Protein AF-A0A1B6E750-F1 (afdb_monomer_lite)

Foldseek 3Di:
DDDPVNVVVVVVVVVVVVVVVVVVVVVVVVVVVVVCVVVVVPPPQPDLCVQDDDPDPDDDDPQNSVVSSVDPPDDWFDPADPLVVLVVVLCVVCVPPDPVVSVVSVVVSVVCNVPDDGDDGPDDPSD

Structure (mmCIF, N/CA/C/O backbone):
data_AF-A0A1B6E750-F1
#
_entry.id   AF-A0A1B6E750-F1
#
loop_
_atom_site.group_PDB
_atom_site.id
_atom_site.type_symbol
_atom_site.label_atom_id
_atom_site.label_alt_id
_atom_site.label_comp_id
_atom_site.label_asym_id
_atom_site.label_entity_id
_atom_site.label_seq_id
_atom_site.pdbx_PDB_ins_code
_atom_site.Cartn_x
_atom_site.Cartn_y
_atom_site.Cartn_z
_atom_site.occupancy
_atom_site.B_iso_or_equiv
_atom_site.auth_seq_id
_atom_site.auth_comp_id
_atom_site.auth_asym_id
_atom_site.auth_atom_id
_atom_site.pdbx_PDB_model_num
ATOM 1 N N . MET A 1 1 ? 36.777 28.004 -36.411 1.00 67.12 1 MET A N 1
ATOM 2 C CA . MET A 1 1 ? 36.891 26.889 -35.447 1.00 67.12 1 MET A CA 1
ATOM 3 C C . MET A 1 1 ? 36.785 27.522 -34.074 1.00 67.12 1 MET A C 1
ATOM 5 O O . MET A 1 1 ? 37.500 28.494 -33.869 1.00 67.12 1 MET A O 1
ATOM 9 N N . LEU A 1 2 ? 35.865 27.078 -33.212 1.00 75.19 2 LEU A N 1
ATOM 10 C CA . LEU A 1 2 ? 35.822 27.570 -31.827 1.00 75.19 2 LEU A CA 1
ATOM 11 C C . LEU A 1 2 ? 37.144 27.219 -31.132 1.00 75.19 2 LEU A C 1
ATOM 13 O O . LEU A 1 2 ? 37.670 26.122 -31.348 1.00 75.19 2 LEU A O 1
ATOM 17 N N . SER A 1 3 ? 37.681 28.149 -30.345 1.00 89.31 3 SER A N 1
ATOM 18 C CA . SER A 1 3 ? 38.878 27.920 -29.539 1.00 89.31 3 SER A CA 1
ATOM 19 C C . SER A 1 3 ? 38.565 26.940 -28.411 1.00 89.31 3 SER A C 1
ATOM 21 O O . SER A 1 3 ? 37.425 26.822 -27.963 1.00 89.31 3 SER A O 1
ATOM 23 N N . ARG A 1 4 ? 39.590 26.253 -27.905 1.00 86.44 4 ARG A N 1
ATOM 24 C CA . ARG A 1 4 ? 39.470 25.429 -26.693 1.00 86.44 4 ARG A CA 1
ATOM 25 C C . ARG A 1 4 ? 38.939 26.247 -25.508 1.00 86.44 4 ARG A C 1
ATOM 27 O O . ARG A 1 4 ? 38.120 25.756 -24.745 1.00 86.44 4 ARG A O 1
ATOM 34 N N . GLU A 1 5 ? 39.338 27.512 -25.435 1.00 91.56 5 GLU A N 1
ATOM 35 C CA . GLU A 1 5 ? 38.898 28.468 -24.415 1.00 91.56 5 GLU A CA 1
ATOM 36 C C . GLU A 1 5 ? 37.390 28.759 -24.493 1.00 91.56 5 GLU A C 1
ATOM 38 O O . GLU A 1 5 ? 36.743 28.919 -23.458 1.00 91.56 5 GLU A O 1
ATOM 43 N N . ASP A 1 6 ? 36.814 28.763 -25.702 1.00 91.56 6 ASP A N 1
ATOM 44 C CA . ASP A 1 6 ? 35.374 28.959 -25.901 1.00 91.56 6 ASP A CA 1
ATOM 45 C C . ASP A 1 6 ? 34.583 27.754 -25.368 1.00 91.56 6 ASP A C 1
ATOM 47 O O . ASP A 1 6 ? 33.531 27.921 -24.751 1.00 91.56 6 ASP A O 1
ATOM 51 N N . PHE A 1 7 ? 35.100 26.535 -25.557 1.00 92.56 7 PHE A N 1
ATOM 52 C CA . PHE A 1 7 ? 34.491 25.319 -25.007 1.00 92.56 7 PHE A CA 1
ATOM 53 C C . PHE A 1 7 ? 34.582 25.274 -23.479 1.00 92.56 7 PHE A C 1
ATOM 55 O O . PHE A 1 7 ? 33.580 24.988 -22.824 1.00 92.56 7 PHE A O 1
ATOM 62 N N . ASP A 1 8 ? 35.739 25.624 -22.911 1.00 93.56 8 ASP A N 1
ATOM 63 C CA . ASP A 1 8 ? 35.937 25.678 -21.457 1.00 93.56 8 ASP A CA 1
ATOM 64 C C . ASP A 1 8 ? 35.031 26.738 -20.797 1.00 93.56 8 ASP A C 1
ATOM 66 O O . ASP A 1 8 ? 34.591 26.582 -19.656 1.00 93.56 8 ASP A O 1
ATOM 70 N N . LEU A 1 9 ? 34.729 27.831 -21.508 1.00 93.94 9 LEU A N 1
ATOM 71 C CA . LEU A 1 9 ? 33.777 28.846 -21.059 1.00 93.94 9 LEU A CA 1
ATOM 72 C C . LEU A 1 9 ? 32.336 28.317 -21.049 1.00 93.94 9 LEU A C 1
ATOM 74 O O . LEU A 1 9 ? 31.619 28.532 -20.072 1.00 93.94 9 LEU A O 1
ATOM 78 N N . VAL A 1 10 ? 31.915 27.626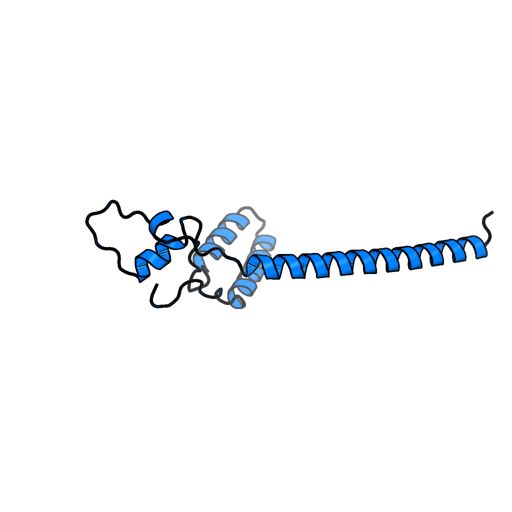 -22.111 1.00 93.81 10 VAL A N 1
ATOM 79 C CA . VAL A 1 10 ? 30.566 27.045 -22.210 1.00 93.81 10 VAL A CA 1
ATOM 80 C C . VAL A 1 10 ? 30.342 25.976 -21.143 1.00 93.81 10 VAL A C 1
ATOM 82 O O . VAL A 1 10 ? 29.277 25.959 -20.527 1.00 93.81 10 VAL A O 1
ATOM 85 N N . ASP A 1 11 ? 31.332 25.120 -20.891 1.00 94.12 11 ASP A N 1
ATOM 86 C CA . ASP A 1 11 ? 31.243 24.075 -19.867 1.00 94.12 11 ASP A CA 1
ATOM 87 C C . ASP A 1 11 ? 31.055 24.681 -18.469 1.00 94.12 11 ASP A C 1
ATOM 89 O O . ASP A 1 11 ? 30.122 24.333 -17.742 1.00 94.12 11 ASP A O 1
ATOM 93 N N . ARG A 1 12 ? 31.853 25.706 -18.140 1.00 95.69 12 ARG A N 1
ATOM 94 C CA . ARG A 1 12 ? 31.743 26.429 -16.867 1.00 95.69 12 ARG A CA 1
ATOM 95 C C . ARG A 1 12 ? 30.386 27.108 -16.692 1.00 95.69 12 ARG A C 1
ATOM 97 O O . ARG A 1 12 ? 29.764 26.959 -15.645 1.00 95.69 12 ARG A O 1
ATOM 104 N N . LEU A 1 13 ? 29.905 27.818 -17.715 1.00 95.81 13 LEU A N 1
ATOM 105 C CA . LEU A 1 13 ? 28.594 28.476 -17.678 1.00 95.81 13 LEU A CA 1
ATOM 106 C C . LEU A 1 13 ? 27.453 27.463 -17.544 1.00 95.81 13 LEU A C 1
ATOM 108 O O . LEU A 1 13 ? 26.478 27.719 -16.840 1.00 95.81 13 LEU A O 1
ATOM 112 N N . SER A 1 14 ? 27.581 26.307 -18.196 1.00 95.69 14 SER A N 1
ATOM 113 C CA . SER A 1 14 ? 26.603 25.222 -18.098 1.00 95.69 14 SER A CA 1
ATOM 114 C C . SER A 1 14 ? 26.560 24.646 -16.684 1.00 95.69 14 SER A C 1
ATOM 116 O O . SER A 1 14 ? 25.474 24.440 -16.141 1.00 95.69 14 SER A O 1
ATOM 118 N N . TYR A 1 15 ? 27.727 24.444 -16.069 1.00 96.00 15 TYR A N 1
ATOM 119 C CA . TYR A 1 15 ? 27.843 23.976 -14.692 1.00 96.00 15 TYR A CA 1
ATOM 120 C C . TYR A 1 15 ? 27.245 24.977 -13.693 1.00 96.00 15 TYR A C 1
ATOM 122 O O . TYR A 1 15 ? 26.395 24.613 -12.883 1.00 96.00 15 TYR A O 1
ATOM 130 N N . GLU A 1 16 ? 27.617 26.256 -13.787 1.00 96.69 16 GLU A N 1
ATOM 131 C CA . GLU A 1 16 ? 27.077 27.311 -12.918 1.00 96.69 16 GLU A CA 1
ATOM 132 C C . GLU A 1 16 ? 25.560 27.468 -13.077 1.00 96.69 16 GLU A C 1
ATOM 134 O O . GLU A 1 16 ? 24.834 27.644 -12.096 1.00 96.69 16 GLU A O 1
ATOM 139 N N .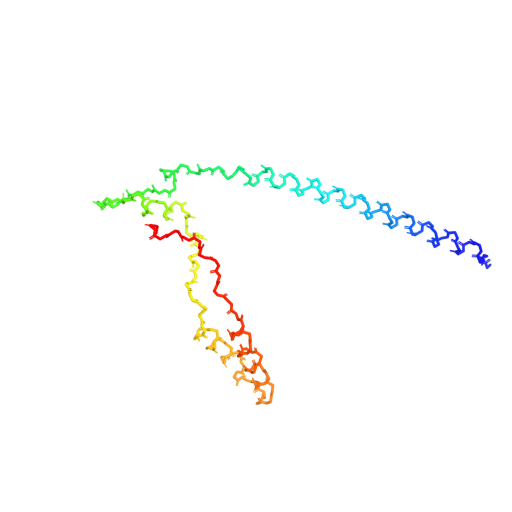 TYR A 1 17 ? 25.050 27.367 -14.307 1.00 96.62 17 TYR A N 1
ATOM 140 C CA . TYR A 1 17 ? 23.614 27.376 -14.559 1.00 96.62 17 TYR A CA 1
ATOM 141 C C . TYR A 1 17 ? 22.916 26.180 -13.899 1.00 96.62 17 TYR A C 1
ATOM 143 O O . TYR A 1 17 ? 21.893 26.362 -13.236 1.00 96.62 17 TYR A O 1
ATOM 151 N N . ALA A 1 18 ? 23.474 24.974 -14.034 1.00 95.44 18 ALA A N 1
ATOM 152 C CA . ALA A 1 18 ? 22.921 23.769 -13.425 1.00 95.44 18 ALA A CA 1
ATOM 153 C C . ALA A 1 18 ? 22.864 23.870 -11.890 1.00 95.44 18 ALA A C 1
ATOM 155 O O . ALA A 1 18 ? 21.828 23.557 -11.302 1.00 95.44 18 ALA A O 1
ATOM 156 N N . GLU A 1 19 ? 23.922 24.376 -11.250 1.00 96.88 19 GLU A N 1
ATOM 157 C CA . GLU A 1 19 ? 23.978 24.611 -9.797 1.00 96.8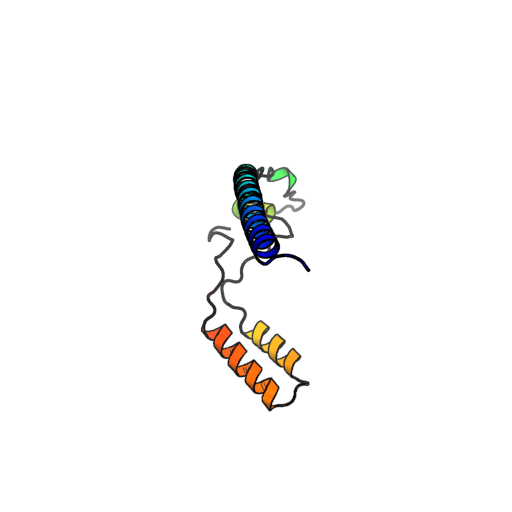8 19 GLU A CA 1
ATOM 158 C C . GLU A 1 19 ? 22.934 25.637 -9.327 1.00 96.88 19 GLU A C 1
ATOM 160 O O . GLU A 1 19 ? 22.236 25.430 -8.326 1.00 96.88 19 GLU A O 1
ATOM 165 N N . ASN A 1 20 ? 22.759 26.726 -10.081 1.00 96.56 20 ASN A N 1
ATOM 166 C CA . ASN A 1 20 ? 21.753 27.744 -9.778 1.00 96.56 20 ASN A CA 1
ATOM 167 C C . ASN A 1 20 ? 20.328 27.188 -9.888 1.00 96.56 20 ASN A C 1
ATOM 169 O O . ASN A 1 20 ? 19.492 27.422 -9.009 1.00 96.56 20 ASN A O 1
ATOM 173 N N . VAL A 1 21 ? 20.050 26.415 -10.942 1.00 96.75 21 VAL A N 1
ATOM 174 C CA . VAL A 1 21 ? 18.753 25.752 -11.123 1.00 96.75 21 VAL A CA 1
ATOM 175 C C . VAL A 1 21 ? 18.507 24.746 -10.002 1.00 96.75 21 VAL A C 1
ATOM 177 O O . VAL A 1 21 ? 17.423 24.752 -9.415 1.00 96.75 21 VAL A O 1
ATOM 180 N N . LEU A 1 22 ? 19.499 23.920 -9.657 1.00 96.38 22 LEU A N 1
ATOM 181 C CA . LEU A 1 22 ? 19.396 22.952 -8.565 1.00 96.38 22 LEU A CA 1
ATOM 182 C C . LEU A 1 22 ? 19.065 23.642 -7.240 1.00 96.38 22 LEU A C 1
ATOM 184 O O . LEU A 1 22 ? 18.142 23.217 -6.538 1.00 96.38 22 LEU A O 1
ATOM 188 N N . SER A 1 23 ? 19.774 24.724 -6.920 1.00 96.62 23 SER A N 1
ATOM 189 C CA . SER A 1 23 ? 19.553 25.512 -5.707 1.00 96.62 23 SER A CA 1
ATOM 190 C C . SER A 1 23 ? 18.131 26.074 -5.665 1.00 96.62 23 SER A C 1
ATOM 192 O O . SER A 1 23 ? 17.403 25.870 -4.691 1.00 96.62 23 SER A O 1
ATOM 194 N N . GLN A 1 24 ? 17.676 26.688 -6.761 1.00 96.56 24 GLN A N 1
ATOM 195 C CA . GLN A 1 24 ? 16.344 27.284 -6.839 1.00 96.56 24 GLN A CA 1
ATOM 196 C C . GLN A 1 24 ? 15.223 26.238 -6.757 1.00 96.56 24 GLN A C 1
ATOM 198 O O . GLN A 1 24 ? 14.227 26.435 -6.055 1.00 96.56 24 GLN A O 1
ATOM 203 N N . VAL A 1 25 ? 15.379 25.099 -7.437 1.00 96.75 25 VAL A N 1
ATOM 204 C CA . VAL A 1 25 ? 14.442 23.971 -7.362 1.00 96.75 25 VAL A CA 1
ATOM 205 C C . VAL A 1 25 ? 14.388 23.434 -5.933 1.00 96.75 25 VAL A C 1
ATOM 207 O O . VAL A 1 25 ? 13.299 23.282 -5.377 1.00 96.75 25 VAL A O 1
ATOM 210 N N . THR A 1 26 ? 15.541 23.225 -5.300 1.00 97.06 26 THR A N 1
ATOM 211 C CA . THR A 1 26 ? 15.630 22.725 -3.922 1.00 97.06 26 THR A CA 1
ATOM 212 C C . THR A 1 26 ? 14.933 23.665 -2.941 1.00 97.06 26 THR A C 1
ATOM 214 O O . THR A 1 26 ? 14.102 23.217 -2.148 1.00 97.06 26 THR A O 1
ATOM 217 N N . GLU A 1 27 ? 15.171 24.975 -3.036 1.00 97.38 27 GLU A N 1
ATOM 218 C CA . GLU A 1 27 ? 14.471 25.970 -2.218 1.00 97.38 27 GLU A CA 1
ATOM 219 C C . GLU A 1 27 ? 12.955 25.932 -2.418 1.00 97.38 27 GLU A C 1
ATOM 221 O O . GLU A 1 27 ? 12.191 25.982 -1.449 1.00 97.38 27 GLU A O 1
ATOM 226 N N . ASN A 1 28 ? 12.503 25.827 -3.668 1.00 96.69 28 ASN A N 1
ATOM 227 C CA . ASN A 1 28 ? 11.083 25.739 -3.989 1.00 96.69 28 ASN A CA 1
ATOM 228 C C . ASN A 1 28 ? 10.456 24.472 -3.396 1.00 96.69 28 ASN A C 1
ATOM 230 O O . ASN A 1 28 ? 9.359 24.533 -2.835 1.00 96.69 28 ASN A O 1
ATOM 234 N N . HIS A 1 29 ? 11.156 23.337 -3.458 1.00 96.31 29 HIS A N 1
ATOM 235 C CA . HIS A 1 29 ? 10.705 22.088 -2.849 1.00 96.31 29 HIS A CA 1
ATOM 236 C C . HIS A 1 29 ? 10.657 22.170 -1.323 1.00 96.31 29 HIS A C 1
ATOM 238 O O . HIS A 1 29 ? 9.659 21.745 -0.739 1.00 96.31 29 HIS A O 1
ATOM 244 N N . ILE A 1 30 ? 11.660 22.772 -0.677 1.00 96.25 30 ILE A N 1
ATOM 245 C CA . ILE A 1 30 ? 11.663 22.996 0.777 1.00 96.25 30 ILE A CA 1
ATOM 246 C C . ILE A 1 30 ? 10.479 23.882 1.181 1.00 96.25 30 ILE A C 1
ATOM 248 O O . ILE A 1 30 ? 9.721 23.529 2.087 1.00 96.25 30 ILE A O 1
ATOM 252 N N . LYS A 1 31 ? 10.260 25.002 0.479 1.00 95.94 31 LYS A N 1
ATOM 253 C CA . LYS A 1 31 ? 9.127 25.910 0.730 1.00 95.94 31 LYS A CA 1
ATOM 254 C C . LYS A 1 31 ? 7.788 25.194 0.537 1.00 95.94 31 LYS A C 1
ATOM 256 O O . LYS A 1 31 ? 6.914 25.277 1.401 1.00 95.94 31 LYS A O 1
ATOM 261 N N . LYS A 1 32 ? 7.630 24.440 -0.558 1.00 95.00 32 LYS A N 1
ATOM 262 C CA . LYS A 1 32 ? 6.422 23.646 -0.834 1.00 95.00 32 LYS A CA 1
ATOM 263 C C . LYS A 1 32 ? 6.179 22.605 0.257 1.00 95.00 32 LYS A C 1
ATOM 265 O O . LYS A 1 32 ? 5.052 22.488 0.729 1.00 95.00 32 LYS A O 1
ATOM 270 N N . PHE A 1 33 ? 7.217 21.893 0.692 1.00 90.88 33 PHE A N 1
ATOM 271 C CA . PHE A 1 33 ? 7.124 20.918 1.777 1.00 90.88 33 PHE A CA 1
ATOM 272 C C . PHE A 1 33 ? 6.704 21.575 3.100 1.00 90.88 33 PHE A C 1
ATOM 274 O O . PHE A 1 33 ? 5.790 21.088 3.767 1.00 90.88 33 PHE A O 1
ATOM 281 N N . GLY A 1 34 ? 7.283 22.729 3.447 1.00 92.31 34 GLY A N 1
ATOM 282 C CA . GLY A 1 34 ? 6.882 23.517 4.618 1.00 92.31 34 GLY A CA 1
ATOM 283 C C . GLY A 1 34 ? 5.414 23.964 4.577 1.00 92.31 34 GLY A C 1
ATOM 284 O O . GLY A 1 34 ? 4.700 23.891 5.576 1.00 92.31 34 GLY A O 1
ATOM 285 N N . ASN A 1 35 ? 4.922 24.373 3.409 1.00 88.69 35 ASN A N 1
ATOM 286 C CA . ASN A 1 35 ? 3.520 24.762 3.235 1.00 88.69 35 ASN A CA 1
ATOM 287 C C . ASN A 1 35 ? 2.563 23.560 3.322 1.00 88.69 35 ASN A C 1
ATOM 289 O O . ASN A 1 35 ? 1.502 23.652 3.945 1.00 88.69 35 ASN A O 1
ATOM 293 N N . LEU A 1 36 ? 2.935 22.421 2.731 1.00 84.88 36 LEU A N 1
ATOM 294 C CA . LEU A 1 36 ? 2.144 21.187 2.781 1.00 84.88 36 LEU A CA 1
ATOM 295 C C . LEU A 1 36 ? 2.062 20.617 4.197 1.00 84.88 36 LEU A C 1
ATOM 297 O O . LEU A 1 36 ? 0.994 20.215 4.638 1.00 84.88 36 LEU A O 1
ATOM 301 N N . THR A 1 37 ? 3.162 20.635 4.943 1.00 81.00 37 THR A N 1
ATOM 302 C CA . THR A 1 37 ? 3.174 20.184 6.342 1.00 81.00 37 THR A CA 1
ATOM 303 C C . THR A 1 37 ? 2.332 21.086 7.248 1.00 81.00 37 THR A C 1
ATOM 305 O O . THR A 1 37 ? 1.570 20.579 8.069 1.00 81.00 37 THR A O 1
ATOM 308 N N . ARG A 1 38 ? 2.372 22.414 7.058 1.00 76.25 38 ARG A N 1
ATOM 309 C CA . ARG A 1 38 ? 1.499 23.355 7.790 1.00 76.25 38 ARG A CA 1
ATOM 310 C C . ARG A 1 38 ? 0.014 23.203 7.450 1.00 76.25 38 ARG A C 1
ATOM 312 O O . ARG A 1 38 ? -0.822 23.358 8.334 1.00 76.25 38 ARG A O 1
ATOM 319 N N . SER A 1 39 ? -0.323 22.926 6.191 1.00 64.38 39 SER A N 1
ATOM 320 C CA . SER A 1 39 ? -1.718 22.737 5.759 1.00 64.38 39 SER A CA 1
ATOM 321 C C . SER A 1 39 ? -2.262 21.352 6.114 1.00 64.38 39 SER A C 1
ATOM 323 O O . SER A 1 39 ? -3.399 21.257 6.559 1.00 64.38 39 SER A O 1
ATOM 325 N N . SER A 1 40 ? -1.443 20.299 6.041 1.00 59.72 40 SER A N 1
ATOM 326 C CA . SER A 1 40 ? -1.809 18.949 6.492 1.00 59.72 40 SER A CA 1
ATOM 327 C C . SER A 1 40 ? -2.073 18.874 7.999 1.00 59.72 40 SER A C 1
ATOM 329 O O . SER A 1 40 ? -2.784 17.973 8.432 1.00 59.72 40 SER A O 1
ATOM 331 N N . ALA A 1 41 ? -1.531 19.797 8.804 1.00 56.62 41 ALA A N 1
ATOM 332 C CA . ALA A 1 41 ? -1.860 19.902 10.227 1.00 56.62 41 ALA A CA 1
ATOM 333 C C . ALA A 1 41 ? -3.301 20.393 10.470 1.00 56.62 41 ALA A C 1
ATOM 335 O O . ALA A 1 41 ? -3.846 20.183 11.550 1.00 56.62 41 ALA A O 1
ATOM 336 N N . LYS A 1 42 ? -3.939 21.011 9.466 1.00 55.91 42 LYS A N 1
ATOM 337 C CA . LYS A 1 42 ? -5.367 21.335 9.470 1.00 55.91 42 LYS A CA 1
ATOM 338 C C . LYS A 1 42 ? -6.138 20.259 8.709 1.00 55.91 42 LYS A C 1
ATOM 340 O O . LYS A 1 42 ? -6.730 20.524 7.667 1.00 55.91 42 LYS A O 1
ATOM 345 N N . VAL A 1 43 ? -6.150 19.034 9.230 1.00 58.00 43 VAL A N 1
ATOM 346 C CA . VAL A 1 43 ? -7.298 18.165 8.954 1.00 58.00 43 VAL A CA 1
ATOM 347 C C . VAL A 1 43 ? -8.449 18.827 9.696 1.00 58.00 43 VAL A C 1
ATOM 349 O O . VAL A 1 43 ? -8.505 18.744 10.921 1.00 58.00 43 VAL A O 1
ATOM 352 N N . GLU A 1 44 ? -9.296 19.582 8.992 1.00 60.44 44 GLU A N 1
ATOM 353 C CA . GLU A 1 44 ? -10.547 20.030 9.596 1.00 60.44 44 GLU A CA 1
ATOM 354 C C . GLU A 1 44 ? -11.278 18.776 10.052 1.00 60.44 44 GLU A C 1
ATOM 356 O O . GLU A 1 44 ? -11.658 17.922 9.247 1.00 60.44 44 GLU A O 1
ATOM 361 N N . GLU A 1 45 ? -11.392 18.624 11.365 1.00 64.38 45 GLU A N 1
ATOM 362 C CA . GLU A 1 45 ? -12.119 17.519 11.936 1.00 64.38 45 GLU A CA 1
ATOM 363 C C . GLU A 1 45 ? -13.589 17.716 11.560 1.00 64.38 45 GLU A C 1
ATOM 365 O O . GLU A 1 45 ? -14.302 18.520 12.159 1.00 64.38 45 GLU A O 1
ATOM 370 N N . LEU A 1 46 ? -14.033 17.020 10.511 1.00 65.88 46 LEU A N 1
ATOM 371 C CA . LEU A 1 46 ? -15.419 17.088 10.069 1.00 65.88 46 LEU A CA 1
ATOM 372 C C . LEU A 1 46 ? -16.316 16.742 11.261 1.00 65.88 46 LEU A C 1
ATOM 374 O O . LEU A 1 46 ? -16.092 15.744 11.949 1.00 65.88 46 LEU A O 1
ATOM 378 N N . ALA A 1 47 ? -17.315 17.574 11.542 1.00 72.81 47 ALA A N 1
ATOM 379 C CA . ALA A 1 47 ? -18.271 17.278 12.602 1.00 72.81 47 ALA A CA 1
ATOM 380 C C . ALA A 1 47 ? -18.946 15.929 12.302 1.00 72.81 47 ALA A C 1
ATOM 382 O O . ALA A 1 47 ? -19.413 15.719 11.180 1.00 72.81 47 ALA A O 1
ATOM 383 N N . ALA A 1 48 ? -18.979 15.020 13.284 1.00 70.62 48 ALA A N 1
ATOM 384 C CA . ALA A 1 48 ? -19.516 13.669 13.104 1.00 70.62 48 ALA A CA 1
ATOM 385 C C . ALA A 1 48 ? -20.953 13.709 12.562 1.00 70.62 48 ALA A C 1
ATOM 387 O O . ALA A 1 48 ? -21.262 12.984 11.626 1.00 70.62 48 ALA A O 1
ATOM 388 N N . ASP A 1 49 ? -21.761 14.654 13.041 1.00 72.94 49 ASP A N 1
ATOM 389 C CA . ASP A 1 49 ? -23.169 14.843 12.667 1.00 72.94 49 ASP A CA 1
ATOM 390 C C . ASP A 1 49 ? -23.376 15.233 11.193 1.00 72.94 49 ASP A C 1
ATOM 392 O O . ASP A 1 49 ? -24.461 15.061 10.643 1.00 72.94 49 ASP A O 1
ATOM 396 N N . LYS A 1 50 ? -22.340 15.765 10.530 1.00 76.75 50 LYS A N 1
ATOM 397 C CA . LYS A 1 50 ? -22.380 16.082 9.093 1.00 76.75 50 LYS A CA 1
ATOM 398 C C . LYS A 1 50 ? -22.025 14.881 8.218 1.00 76.75 50 LYS A C 1
ATOM 400 O O . LYS A 1 50 ? -22.355 14.878 7.037 1.00 76.75 50 LYS A O 1
ATOM 405 N N . VAL A 1 51 ? -21.313 13.902 8.776 1.00 79.31 51 VAL A N 1
ATOM 406 C CA . VAL A 1 51 ? -20.761 12.751 8.043 1.00 79.31 51 VAL A CA 1
ATOM 407 C C . VAL A 1 51 ? -21.550 11.474 8.334 1.00 79.31 51 VAL A C 1
ATOM 409 O O . VAL A 1 51 ? -21.735 10.646 7.446 1.00 79.31 51 VAL A O 1
ATOM 412 N N . VAL A 1 52 ? -22.036 11.318 9.564 1.00 85.00 52 VAL A N 1
ATOM 413 C CA . VAL A 1 52 ? -22.736 10.138 10.067 1.00 85.00 52 VAL A CA 1
ATOM 414 C C . VAL A 1 52 ? -24.157 10.541 10.442 1.00 85.00 52 VAL A C 1
ATOM 416 O O . VAL A 1 52 ? -24.385 11.176 11.466 1.00 85.00 52 VAL A O 1
ATOM 419 N N . ILE A 1 53 ? -25.125 10.149 9.613 1.00 87.31 53 ILE A N 1
ATOM 420 C CA . ILE A 1 53 ? -26.553 10.333 9.887 1.00 87.31 53 ILE A CA 1
ATOM 421 C C . ILE A 1 53 ? -27.153 8.954 10.156 1.00 87.31 53 ILE A C 1
ATOM 423 O O . ILE A 1 53 ? -27.221 8.113 9.258 1.00 87.31 53 ILE A O 1
ATOM 427 N N . ASN A 1 54 ? -27.578 8.707 11.396 1.00 89.50 54 ASN A N 1
ATOM 428 C CA . ASN A 1 54 ? -28.236 7.455 11.754 1.00 89.50 54 ASN A CA 1
ATOM 429 C C . ASN A 1 54 ? -29.718 7.500 11.366 1.00 89.50 54 ASN A C 1
ATOM 431 O O . ASN A 1 54 ? -30.505 8.201 11.993 1.00 89.50 54 ASN A O 1
ATOM 435 N N . LEU A 1 55 ? -30.094 6.735 10.343 1.00 91.06 55 LEU A N 1
ATOM 436 C CA . LEU A 1 55 ? -31.489 6.579 9.910 1.00 91.06 55 LEU A CA 1
ATOM 437 C C . LEU A 1 55 ? -32.161 5.334 10.514 1.00 91.06 55 LEU A C 1
ATOM 439 O O . LEU A 1 55 ? -33.308 5.035 10.193 1.00 91.06 55 LEU A O 1
ATOM 443 N N . SER A 1 56 ? -31.440 4.574 11.343 1.00 89.88 56 SER A N 1
ATOM 444 C CA . SER A 1 56 ? -31.936 3.350 11.970 1.00 89.88 56 SER A CA 1
ATOM 445 C C . SER A 1 56 ? -32.382 3.597 13.411 1.00 89.88 56 SER A C 1
ATOM 447 O O . SER A 1 56 ? -31.873 4.486 14.086 1.00 89.88 56 SER A O 1
ATOM 449 N N . ASN A 1 57 ? -33.262 2.737 13.925 1.00 91.94 57 ASN A N 1
ATOM 450 C CA . ASN A 1 57 ? -33.669 2.750 15.337 1.00 91.94 57 ASN A CA 1
ATOM 451 C C . ASN A 1 57 ? -32.610 2.154 16.284 1.00 91.94 57 ASN A C 1
ATOM 453 O O . ASN A 1 57 ? -32.874 1.981 17.471 1.00 91.94 57 ASN A O 1
ATOM 457 N N . LYS A 1 58 ? -31.434 1.771 15.771 1.00 93.31 58 LYS A N 1
ATOM 458 C CA . LYS A 1 58 ? -30.346 1.213 16.572 1.00 93.31 58 LYS A CA 1
ATOM 459 C C . LYS A 1 58 ? -29.443 2.347 17.044 1.00 93.31 58 LYS A C 1
ATOM 461 O O . LYS A 1 58 ? -28.951 3.113 16.220 1.00 93.31 58 LYS A O 1
ATOM 466 N N . GLU A 1 59 ? -29.189 2.426 18.345 1.00 90.75 59 GLU A N 1
ATOM 467 C CA . GLU A 1 59 ? -28.223 3.381 18.893 1.00 90.75 59 GLU A CA 1
ATOM 468 C C . GLU A 1 59 ? -26.801 3.063 18.405 1.00 90.75 59 GLU A C 1
ATOM 470 O O . GLU A 1 59 ? -26.403 1.897 18.316 1.00 90.75 59 GLU A O 1
ATOM 475 N N . LEU A 1 60 ? -26.047 4.109 18.057 1.00 88.50 60 LEU A N 1
ATOM 476 C CA . LEU A 1 60 ? -24.646 4.003 17.657 1.00 88.50 60 LEU A CA 1
ATOM 477 C C . LEU A 1 60 ? -23.769 4.373 18.850 1.00 88.50 60 LEU A C 1
ATOM 479 O O . LEU A 1 60 ? -23.916 5.452 19.421 1.00 88.50 60 LEU A O 1
ATOM 483 N N . ASP A 1 61 ? -22.846 3.488 19.207 1.00 90.62 61 ASP A N 1
ATOM 484 C CA . ASP A 1 61 ? -21.826 3.774 20.207 1.00 90.62 61 ASP A CA 1
ATOM 485 C C . ASP A 1 61 ? -20.742 4.706 19.641 1.00 90.62 61 ASP A C 1
ATOM 487 O O . ASP A 1 61 ? -20.587 4.869 18.425 1.00 90.62 61 ASP A O 1
ATOM 491 N N . SER A 1 62 ? -19.951 5.302 20.534 1.00 88.06 62 SER A N 1
ATOM 492 C CA . SER A 1 62 ? -18.898 6.252 20.164 1.00 88.06 62 SER A CA 1
ATOM 493 C C . SER A 1 62 ? -17.874 5.672 19.190 1.00 88.06 62 SER A C 1
ATOM 495 O O . SER A 1 62 ? -17.382 6.398 18.325 1.00 88.06 62 SER A O 1
ATOM 497 N N . ASN A 1 63 ? -17.557 4.378 19.301 1.00 88.75 63 ASN A N 1
ATOM 498 C CA . ASN A 1 63 ? -16.531 3.748 18.477 1.00 88.75 63 ASN A CA 1
ATOM 499 C C . ASN A 1 63 ? -17.074 3.492 17.071 1.00 88.75 63 ASN A C 1
ATOM 501 O O . ASN A 1 63 ? -16.414 3.831 16.089 1.00 88.75 63 ASN A O 1
ATOM 505 N N . THR A 1 64 ? -18.321 3.024 16.960 1.00 87.31 64 THR A N 1
ATOM 506 C CA . THR A 1 64 ? -18.996 2.911 15.660 1.00 87.31 64 THR A CA 1
ATOM 507 C C . THR A 1 64 ? -19.100 4.268 14.963 1.00 87.31 64 THR A C 1
ATOM 509 O O . THR A 1 64 ? -18.793 4.366 13.775 1.00 87.31 64 THR A O 1
ATOM 512 N N . VAL A 1 65 ? -19.466 5.339 15.678 1.00 88.88 65 VAL A N 1
ATOM 513 C CA . VAL A 1 65 ? -19.496 6.694 15.095 1.00 88.88 65 VAL A CA 1
ATOM 514 C C . VAL A 1 65 ? -18.102 7.122 14.623 1.00 88.88 65 VAL A C 1
ATOM 516 O O . VAL A 1 65 ? -17.974 7.666 13.524 1.00 88.88 65 VAL A O 1
ATOM 519 N N . ALA A 1 66 ? -17.050 6.837 15.396 1.00 86.69 66 ALA A N 1
ATOM 520 C CA . ALA A 1 66 ? -15.671 7.156 15.027 1.00 86.69 66 ALA A CA 1
ATOM 521 C C . ALA A 1 66 ? -15.211 6.420 13.758 1.00 86.69 66 ALA A C 1
ATOM 523 O O . ALA A 1 66 ? -14.561 7.028 12.905 1.00 86.69 66 ALA A O 1
ATOM 524 N N . VAL A 1 67 ? -15.579 5.145 13.591 1.00 88.06 67 VAL A N 1
ATOM 525 C CA . VAL A 1 67 ? -15.292 4.372 12.371 1.00 88.06 67 VAL A CA 1
ATOM 526 C C . VAL A 1 67 ? -16.077 4.920 11.181 1.00 88.06 67 VAL A C 1
ATOM 528 O O . VAL A 1 67 ? -15.491 5.179 10.130 1.00 88.06 67 VAL A O 1
ATOM 531 N N . LEU A 1 68 ? -17.381 5.162 11.343 1.00 87.94 68 LEU A N 1
ATOM 532 C CA . LEU A 1 68 ? -18.243 5.668 10.269 1.00 87.94 68 LEU A CA 1
ATOM 533 C C . LEU A 1 68 ? -17.827 7.068 9.798 1.00 87.94 68 LEU A C 1
ATOM 535 O O . LEU A 1 68 ? -17.864 7.352 8.601 1.00 87.94 68 LEU A O 1
ATOM 539 N N . LYS A 1 69 ? -17.349 7.919 10.712 1.00 87.25 69 LYS A N 1
ATOM 540 C CA . LYS A 1 69 ? -16.822 9.259 10.411 1.00 87.25 69 LYS A CA 1
ATOM 541 C C . LYS A 1 69 ? -15.627 9.233 9.450 1.00 87.25 69 LYS A C 1
ATOM 543 O O . LYS A 1 69 ? -15.399 10.216 8.749 1.00 87.25 69 LYS A O 1
ATOM 548 N N . LYS A 1 70 ? -14.874 8.127 9.375 1.00 84.88 70 LYS A N 1
ATOM 549 C CA . LYS A 1 70 ? -13.756 7.982 8.422 1.00 84.88 70 LYS A CA 1
ATOM 550 C C . LYS A 1 70 ? -14.243 7.866 6.967 1.00 84.88 70 LYS A C 1
ATOM 552 O O . LYS A 1 70 ? -13.466 8.127 6.050 1.00 84.88 70 LYS A O 1
ATOM 557 N N . GLY A 1 71 ? -15.525 7.550 6.757 1.00 82.94 71 GLY A N 1
ATOM 558 C CA . GLY A 1 71 ? -16.190 7.556 5.455 1.00 82.94 71 GLY A CA 1
ATOM 559 C C . GLY A 1 71 ? -15.953 6.301 4.608 1.00 82.94 71 GLY A C 1
ATOM 560 O O . GLY A 1 71 ? -15.148 5.433 4.932 1.00 82.94 71 GLY A O 1
ATOM 561 N N . LEU A 1 72 ? -16.664 6.214 3.479 1.00 78.88 72 LEU A N 1
ATOM 562 C CA . LEU A 1 72 ? -16.694 5.021 2.614 1.00 78.88 72 LEU A CA 1
ATOM 563 C C . LEU A 1 72 ? -15.357 4.702 1.925 1.00 78.88 72 LEU A C 1
ATOM 565 O O . LEU A 1 72 ? -15.101 3.552 1.587 1.00 78.88 72 LEU A O 1
ATOM 569 N N . ASN A 1 73 ? -14.494 5.703 1.736 1.00 80.44 73 ASN A N 1
ATOM 570 C CA . ASN A 1 73 ? -13.166 5.515 1.144 1.00 80.44 73 ASN A CA 1
ATOM 571 C C . ASN A 1 73 ? -12.106 5.083 2.173 1.00 80.44 73 ASN A C 1
ATOM 573 O O . ASN A 1 73 ? -10.922 4.998 1.842 1.00 80.44 73 ASN A O 1
ATOM 577 N N . PHE A 1 74 ? -12.499 4.816 3.422 1.00 86.06 74 PHE A N 1
ATOM 578 C CA . PHE A 1 74 ? -11.594 4.294 4.435 1.00 86.06 74 PHE A CA 1
ATOM 579 C C . PHE A 1 74 ? -11.405 2.780 4.269 1.00 86.06 74 PHE A C 1
ATOM 581 O O . PHE A 1 74 ? -12.275 1.979 4.606 1.00 86.06 74 PHE A O 1
ATOM 588 N N . ALA A 1 75 ? -10.242 2.374 3.761 1.00 86.81 75 ALA A N 1
ATOM 589 C CA . ALA A 1 75 ? -9.879 0.967 3.646 1.00 86.81 75 ALA A CA 1
ATOM 590 C C . ALA A 1 75 ? -9.214 0.483 4.939 1.00 86.81 75 ALA A C 1
ATOM 592 O O . ALA A 1 75 ? -8.128 0.943 5.292 1.00 86.81 75 ALA A O 1
ATOM 593 N N . VAL A 1 76 ? -9.838 -0.466 5.638 1.00 87.94 76 VAL A N 1
ATOM 594 C CA . VAL A 1 76 ? -9.253 -1.067 6.844 1.00 87.94 76 VAL A CA 1
ATOM 595 C C . VAL A 1 76 ? -7.988 -1.837 6.478 1.00 87.94 76 VAL A C 1
ATOM 597 O O . VAL A 1 76 ? -7.994 -2.694 5.591 1.00 87.94 76 VAL A O 1
ATOM 600 N N . THR A 1 77 ? -6.897 -1.548 7.185 1.00 90.31 77 THR A N 1
ATOM 601 C CA . THR A 1 77 ? -5.630 -2.242 6.982 1.00 90.31 77 THR A CA 1
ATOM 602 C C . THR A 1 77 ? -5.774 -3.717 7.380 1.00 90.31 77 THR A C 1
ATOM 604 O O . THR A 1 77 ? -6.197 -4.007 8.504 1.00 90.31 77 THR A O 1
ATOM 607 N N . PRO A 1 78 ? -5.395 -4.674 6.513 1.00 90.00 78 PRO A N 1
ATOM 608 C CA . PRO A 1 78 ? -5.445 -6.085 6.866 1.00 90.00 78 PRO A CA 1
ATOM 609 C C . PRO A 1 78 ? -4.457 -6.389 7.999 1.00 90.00 78 PRO A C 1
ATOM 611 O O . PRO A 1 78 ? -3.317 -5.925 7.993 1.00 90.00 78 PRO A O 1
ATOM 614 N N . ARG A 1 79 ? -4.893 -7.195 8.974 1.00 88.38 79 ARG A N 1
ATOM 615 C CA . ARG A 1 79 ? -4.074 -7.556 10.148 1.00 88.38 79 ARG A CA 1
ATOM 616 C C . ARG A 1 79 ? -2.864 -8.416 9.785 1.00 88.38 79 ARG A C 1
ATOM 618 O O . ARG A 1 79 ? -1.827 -8.317 10.429 1.00 88.38 79 ARG A O 1
ATOM 625 N N . ASN A 1 80 ? -3.014 -9.233 8.748 1.00 91.50 80 ASN A N 1
ATOM 626 C CA . ASN A 1 80 ? -1.995 -10.134 8.232 1.00 91.50 80 ASN A CA 1
ATOM 627 C C . ASN A 1 80 ? -1.818 -9.890 6.734 1.00 91.50 80 ASN A C 1
ATOM 629 O O . ASN A 1 80 ? -2.714 -9.371 6.066 1.00 91.50 80 ASN A O 1
ATOM 633 N N . ILE A 1 81 ? -0.676 -10.301 6.193 1.00 92.75 81 ILE A N 1
ATOM 634 C CA . ILE A 1 81 ? -0.455 -10.282 4.747 1.00 92.75 81 ILE A CA 1
ATOM 635 C C . ILE A 1 81 ? -1.433 -11.276 4.102 1.00 92.75 81 ILE A C 1
ATOM 637 O O . ILE A 1 81 ? -1.504 -12.420 4.554 1.00 92.75 81 ILE A O 1
ATOM 641 N N . PRO A 1 82 ? -2.198 -10.874 3.072 1.00 93.94 82 PRO A N 1
ATOM 642 C CA . PRO A 1 82 ? -3.179 -11.740 2.426 1.00 93.94 82 PRO A CA 1
ATOM 643 C C . PRO A 1 82 ? -2.492 -12.729 1.471 1.00 93.94 82 PRO A C 1
ATOM 645 O O . PRO A 1 82 ? -2.646 -12.643 0.254 1.00 93.94 82 PRO A O 1
ATOM 648 N N . THR A 1 83 ? -1.716 -13.661 2.029 1.00 95.19 83 THR A N 1
ATOM 649 C CA . THR A 1 83 ? -0.870 -14.607 1.288 1.00 95.19 83 THR A CA 1
ATOM 650 C C . THR A 1 83 ? -1.660 -15.415 0.267 1.00 95.19 83 THR A C 1
ATOM 652 O O . THR A 1 83 ? -1.270 -15.463 -0.892 1.00 95.19 83 THR A O 1
ATOM 655 N N . GLU A 1 84 ? -2.806 -15.976 0.658 1.00 95.12 84 GLU A N 1
ATOM 656 C CA . GLU A 1 84 ? -3.662 -16.764 -0.241 1.00 95.12 84 GLU A CA 1
ATOM 657 C C . GLU A 1 84 ? -4.111 -15.955 -1.459 1.00 95.12 84 GLU A C 1
ATOM 659 O O . GLU A 1 84 ? -4.041 -16.433 -2.586 1.00 95.12 84 GLU A O 1
ATOM 664 N N . ARG A 1 85 ? -4.516 -14.697 -1.246 1.00 95.69 85 ARG A N 1
ATOM 665 C CA . ARG A 1 85 ? -4.994 -13.824 -2.322 1.00 95.69 85 ARG A CA 1
ATOM 666 C C . ARG A 1 85 ? -3.866 -13.422 -3.268 1.00 95.69 85 ARG A C 1
ATOM 668 O O . ARG A 1 85 ? -4.088 -13.326 -4.470 1.00 95.69 85 ARG A O 1
ATOM 675 N N . ILE A 1 86 ? -2.671 -13.184 -2.723 1.00 96.19 86 ILE A N 1
ATOM 676 C CA . ILE A 1 86 ? -1.474 -12.883 -3.513 1.00 96.19 86 ILE A CA 1
ATOM 677 C C . ILE A 1 86 ? -1.090 -14.106 -4.347 1.00 96.19 86 ILE A C 1
ATOM 679 O O . ILE A 1 86 ? -0.963 -13.975 -5.557 1.00 96.19 86 ILE A O 1
ATOM 683 N N . ILE A 1 87 ? -0.970 -15.287 -3.731 1.00 97.00 87 ILE A N 1
ATOM 684 C CA . ILE A 1 87 ? -0.616 -16.531 -4.431 1.00 97.00 87 ILE A CA 1
ATOM 685 C C . ILE A 1 87 ? -1.647 -16.842 -5.515 1.00 97.00 87 ILE A C 1
ATOM 687 O O . ILE A 1 87 ? -1.265 -17.073 -6.654 1.00 97.00 87 ILE A O 1
ATOM 691 N N . ALA A 1 88 ? -2.944 -16.778 -5.205 1.00 97.75 88 ALA A N 1
ATOM 692 C CA . ALA A 1 88 ? -3.996 -17.026 -6.187 1.00 97.75 88 ALA A CA 1
ATOM 693 C C . ALA A 1 88 ? -3.916 -16.060 -7.382 1.00 97.75 88 ALA A C 1
ATOM 695 O O . ALA A 1 88 ? -4.034 -16.492 -8.526 1.00 97.75 88 ALA A O 1
ATOM 696 N N . GLY A 1 89 ? -3.675 -14.768 -7.129 1.00 97.69 89 GLY A N 1
ATOM 697 C CA . GLY A 1 89 ? -3.513 -13.771 -8.187 1.00 97.69 89 GLY A CA 1
ATOM 698 C C . GLY A 1 89 ? -2.257 -13.993 -9.033 1.00 97.69 89 GLY A C 1
ATOM 699 O O . GLY A 1 89 ? -2.323 -13.905 -10.257 1.00 97.69 89 GLY A O 1
ATOM 700 N N . VAL A 1 90 ? -1.130 -14.323 -8.395 1.00 97.44 90 VAL A N 1
ATOM 701 C CA . VAL A 1 90 ? 0.133 -14.627 -9.084 1.00 97.44 90 VAL A CA 1
ATOM 702 C C . VAL A 1 90 ? -0.013 -15.887 -9.936 1.00 97.44 90 VAL A C 1
ATOM 704 O O . VAL A 1 90 ? 0.274 -15.835 -11.126 1.00 97.44 90 VAL A O 1
ATOM 707 N N . GLU A 1 91 ? -0.536 -16.983 -9.381 1.00 97.19 91 GLU A N 1
ATOM 708 C CA . GLU A 1 91 ? -0.736 -18.242 -10.115 1.00 97.19 91 GLU A CA 1
ATOM 709 C C . GLU A 1 91 ? -1.707 -18.078 -11.287 1.00 97.19 91 GLU A C 1
ATOM 711 O O . GLU A 1 91 ? -1.489 -18.625 -12.369 1.00 97.19 91 GLU A O 1
ATOM 716 N N . GLN A 1 92 ? -2.761 -17.278 -11.112 1.00 97.81 92 GLN A N 1
ATOM 717 C CA . GLN A 1 92 ? -3.672 -16.961 -12.204 1.00 97.81 92 GLN A CA 1
ATOM 718 C C . GLN A 1 92 ? -2.967 -16.190 -13.330 1.00 97.81 92 GLN A C 1
ATOM 720 O O . GLN A 1 92 ? -3.214 -16.481 -14.501 1.00 97.81 92 GLN A O 1
ATOM 725 N N . ALA A 1 93 ? -2.093 -15.239 -12.991 1.00 97.00 93 ALA A N 1
ATOM 726 C CA . ALA A 1 93 ? -1.366 -14.428 -13.963 1.00 97.00 93 ALA A CA 1
ATOM 727 C C . ALA A 1 93 ? -0.277 -15.219 -14.707 1.00 97.00 93 ALA A C 1
ATOM 729 O O . ALA A 1 93 ? -0.101 -15.028 -15.906 1.00 97.00 93 ALA A O 1
ATOM 730 N N . ILE A 1 94 ? 0.430 -16.134 -14.037 1.00 97.44 94 ILE A N 1
ATOM 731 C CA . ILE A 1 94 ? 1.518 -16.909 -14.662 1.00 97.44 94 ILE A CA 1
ATOM 732 C C . ILE A 1 94 ? 1.037 -18.165 -15.397 1.00 97.44 94 ILE A C 1
ATOM 734 O O . ILE A 1 94 ? 1.832 -18.826 -16.059 1.00 97.44 94 ILE A O 1
ATOM 738 N N . ARG A 1 95 ? -0.258 -18.499 -15.324 1.00 96.56 95 ARG A N 1
ATOM 739 C CA . ARG A 1 95 ? -0.830 -19.738 -15.882 1.00 96.56 95 ARG A CA 1
ATOM 740 C C . ARG A 1 95 ? -0.525 -19.969 -17.367 1.00 96.56 95 ARG A C 1
ATOM 742 O O . ARG A 1 95 ? -0.469 -21.116 -17.798 1.00 96.56 95 ARG A O 1
ATOM 749 N N . HIS A 1 96 ? -0.390 -18.905 -18.154 1.00 96.62 96 HIS A N 1
ATOM 750 C CA . HIS A 1 96 ? 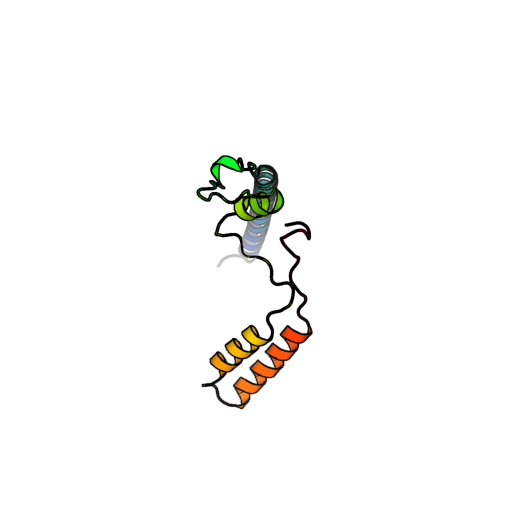-0.145 -18.983 -19.598 1.00 96.62 96 HIS A CA 1
ATOM 751 C C . HIS A 1 96 ? 1.342 -18.873 -19.977 1.00 96.62 96 HIS A C 1
ATOM 753 O O . HIS A 1 96 ? 1.666 -18.858 -21.164 1.00 96.62 96 HIS A O 1
ATOM 759 N N . LEU A 1 97 ? 2.238 -18.711 -19.001 1.00 96.44 97 LEU A N 1
ATOM 760 C CA . LEU A 1 97 ? 3.668 -18.556 -19.248 1.00 96.44 97 LEU A CA 1
ATOM 761 C C . LEU A 1 97 ? 4.357 -19.920 -19.409 1.00 96.44 97 LEU A C 1
ATOM 763 O O . LEU A 1 97 ? 3.875 -20.925 -18.879 1.00 96.44 97 LEU A O 1
ATOM 767 N N . PRO A 1 98 ? 5.503 -19.969 -20.113 1.00 97.62 98 PRO A N 1
ATOM 768 C CA . PRO A 1 98 ? 6.380 -21.133 -20.092 1.00 97.62 98 PRO A CA 1
ATOM 769 C C . PRO A 1 98 ? 6.783 -21.495 -18.660 1.00 97.62 98 PRO A C 1
ATOM 771 O O . PRO A 1 98 ? 6.960 -20.610 -17.819 1.00 97.62 98 PRO A O 1
ATOM 774 N N . VAL A 1 99 ? 6.958 -22.793 -18.401 1.00 95.81 99 VAL A N 1
ATOM 775 C CA . VAL A 1 99 ? 7.206 -23.332 -17.053 1.00 95.81 99 VAL A CA 1
ATOM 776 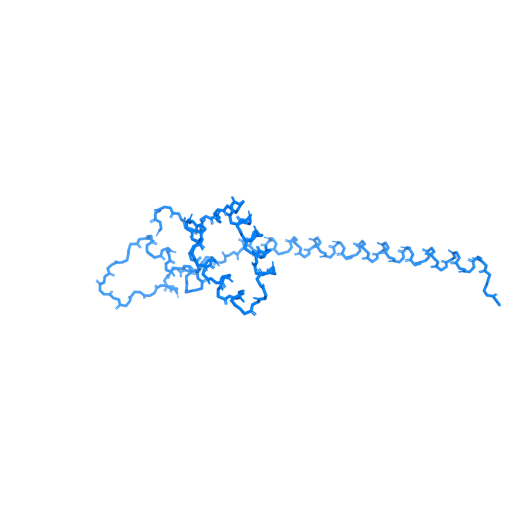C C . VAL A 1 99 ? 8.410 -22.671 -16.382 1.00 95.81 99 VAL A C 1
ATOM 778 O O . VAL A 1 99 ? 8.307 -22.301 -15.217 1.00 95.81 99 VAL A O 1
ATOM 781 N N . ASP A 1 100 ? 9.499 -22.458 -17.121 1.00 96.75 100 ASP A N 1
ATOM 782 C CA . ASP A 1 100 ? 10.737 -21.888 -16.577 1.00 96.75 100 ASP A CA 1
ATOM 783 C C . ASP A 1 100 ? 10.534 -20.457 -16.054 1.00 96.75 100 ASP A C 1
ATOM 785 O O . ASP A 1 100 ? 10.934 -20.131 -14.939 1.00 96.75 100 ASP A O 1
ATOM 789 N N . ILE A 1 101 ? 9.827 -19.622 -16.824 1.00 96.44 101 ILE A N 1
ATOM 790 C CA . ILE A 1 101 ? 9.525 -18.231 -16.452 1.00 96.44 101 ILE A CA 1
ATOM 791 C C . ILE A 1 101 ? 8.508 -18.185 -15.308 1.00 96.44 101 ILE A C 1
ATOM 793 O O . ILE A 1 101 ? 8.629 -17.379 -14.388 1.00 96.44 101 ILE A O 1
ATOM 797 N N . ALA A 1 102 ? 7.498 -19.058 -15.342 1.00 97.38 102 ALA A N 1
ATOM 798 C CA . ALA A 1 102 ? 6.523 -19.155 -14.262 1.00 97.38 102 ALA A CA 1
ATOM 799 C C . ALA A 1 102 ? 7.200 -19.535 -12.934 1.00 97.38 102 ALA A C 1
ATOM 801 O O . ALA A 1 102 ? 6.855 -18.984 -11.890 1.00 97.38 102 ALA A O 1
ATOM 802 N N . GLU A 1 103 ? 8.178 -20.441 -12.970 1.00 97.69 103 GLU A N 1
ATOM 803 C CA . GLU A 1 103 ? 8.899 -20.880 -11.777 1.00 97.69 103 GLU A CA 1
ATOM 804 C C . GLU A 1 103 ? 9.789 -19.782 -11.186 1.00 97.69 103 GLU A C 1
ATOM 806 O O . GLU A 1 103 ? 9.809 -19.602 -9.968 1.00 97.69 103 GLU A O 1
ATOM 811 N N . GLU A 1 104 ? 10.451 -18.987 -12.028 1.00 97.75 104 GLU A N 1
ATOM 812 C CA . GLU A 1 104 ? 11.199 -17.807 -11.579 1.00 97.75 104 GLU A CA 1
ATOM 813 C C . GLU A 1 104 ? 10.293 -16.838 -10.796 1.00 97.75 104 GLU A C 1
ATOM 815 O O . GLU A 1 104 ? 10.610 -16.447 -9.667 1.00 97.75 104 GLU A O 1
ATOM 820 N N . VAL A 1 105 ? 9.102 -16.544 -11.330 1.00 97.50 105 VAL A N 1
ATOM 821 C CA . VAL A 1 105 ? 8.117 -15.673 -10.668 1.00 97.50 105 VAL A CA 1
ATOM 822 C C . VAL A 1 105 ? 7.616 -16.277 -9.351 1.00 97.50 105 VAL A C 1
ATOM 824 O O . VAL A 1 105 ? 7.458 -15.547 -8.368 1.00 97.50 105 VAL A O 1
ATOM 827 N N . ARG A 1 106 ? 7.395 -17.599 -9.277 1.00 97.75 106 ARG A N 1
ATOM 828 C CA . ARG A 1 106 ? 7.012 -18.268 -8.017 1.00 97.75 106 ARG A CA 1
ATOM 829 C C . ARG A 1 106 ? 8.076 -18.105 -6.943 1.00 97.75 106 ARG A C 1
ATOM 831 O O . ARG A 1 106 ? 7.741 -17.785 -5.799 1.00 97.75 106 ARG A O 1
ATOM 838 N N . GLN A 1 107 ? 9.345 -18.305 -7.295 1.00 97.88 107 GLN A N 1
ATOM 839 C CA . GLN A 1 107 ? 10.458 -18.177 -6.355 1.00 97.88 107 GLN A CA 1
ATOM 840 C C . GLN A 1 107 ? 10.589 -16.744 -5.834 1.00 97.88 107 GLN A C 1
ATOM 842 O O . GLN A 1 107 ? 10.752 -16.531 -4.625 1.00 97.88 107 GLN A O 1
ATOM 847 N N . GLU A 1 108 ? 10.457 -15.754 -6.716 1.00 97.56 108 GLU A N 1
ATOM 848 C CA . GLU A 1 108 ? 10.501 -14.349 -6.326 1.00 97.56 108 GLU A CA 1
ATOM 849 C C . GLU A 1 108 ? 9.311 -13.974 -5.430 1.00 97.56 108 GLU A C 1
ATOM 851 O O . GLU A 1 108 ? 9.504 -13.426 -4.339 1.00 97.56 108 GLU A O 1
ATOM 856 N N . ALA A 1 109 ? 8.089 -14.355 -5.818 1.00 97.06 109 ALA A N 1
ATOM 857 C CA . ALA A 1 109 ? 6.885 -14.122 -5.025 1.00 97.06 109 ALA A CA 1
ATOM 858 C C . ALA A 1 109 ? 6.991 -14.761 -3.630 1.00 97.06 109 ALA A C 1
ATOM 860 O O . ALA A 1 109 ? 6.699 -14.106 -2.624 1.00 97.06 109 ALA A O 1
ATOM 861 N N . ALA A 1 110 ? 7.482 -16.001 -3.536 1.00 97.12 110 ALA A N 1
ATOM 862 C CA . ALA A 1 110 ? 7.713 -16.679 -2.263 1.00 97.12 110 ALA A CA 1
ATOM 863 C C . ALA A 1 110 ? 8.733 -15.929 -1.389 1.00 97.12 110 ALA A C 1
ATOM 865 O O . ALA A 1 110 ? 8.533 -15.767 -0.180 1.00 97.12 110 ALA A O 1
ATOM 866 N N . CYS A 1 111 ? 9.813 -15.420 -1.989 1.00 97.50 111 CYS A N 1
ATOM 867 C CA . CYS A 1 111 ? 10.818 -14.631 -1.282 1.00 97.50 111 CYS A CA 1
ATOM 868 C C . CYS A 1 111 ? 10.237 -13.314 -0.742 1.00 97.50 111 CYS A C 1
ATOM 870 O O . CYS A 1 111 ? 10.484 -12.970 0.420 1.00 97.50 111 CYS A O 1
ATOM 872 N N . ILE A 1 112 ? 9.440 -12.609 -1.552 1.00 96.75 112 ILE A N 1
ATOM 873 C CA . ILE A 1 112 ? 8.765 -11.360 -1.176 1.00 96.75 112 ILE A CA 1
ATOM 874 C C . ILE A 1 112 ? 7.788 -11.610 -0.028 1.00 96.75 112 ILE A C 1
ATOM 876 O O . ILE A 1 112 ? 7.875 -10.936 0.998 1.00 96.75 112 ILE A O 1
ATOM 880 N N . ILE A 1 113 ? 6.906 -12.606 -0.156 1.00 95.62 113 ILE A N 1
ATOM 881 C CA . ILE A 1 113 ? 5.907 -12.938 0.870 1.00 95.62 113 ILE A CA 1
ATOM 882 C C . ILE A 1 113 ? 6.593 -13.300 2.190 1.00 95.62 113 ILE A C 1
ATOM 884 O O . ILE A 1 113 ? 6.187 -12.813 3.243 1.00 95.62 113 ILE A O 1
ATOM 888 N N . ARG A 1 114 ? 7.67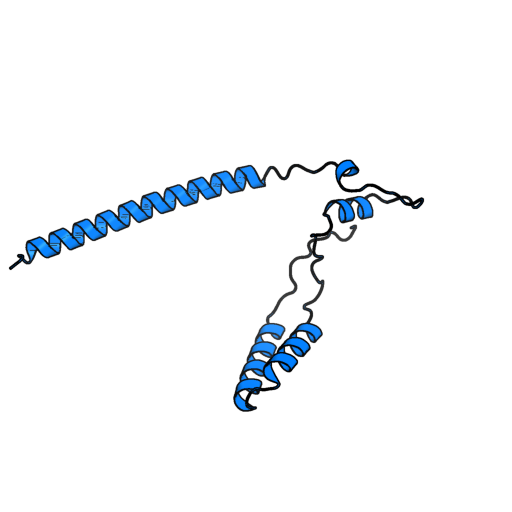6 -14.087 2.148 1.00 95.06 114 ARG A N 1
ATOM 889 C CA . ARG A 1 114 ? 8.435 -14.474 3.347 1.00 95.06 114 ARG A CA 1
ATOM 890 C C . ARG A 1 114 ? 9.064 -13.279 4.071 1.00 95.06 114 ARG A C 1
ATOM 892 O O . ARG A 1 114 ? 9.201 -13.308 5.290 1.00 95.06 114 ARG A O 1
ATOM 899 N N . LYS A 1 115 ? 9.493 -12.253 3.332 1.00 95.81 115 LYS A N 1
ATOM 900 C CA . LYS A 1 115 ? 10.127 -11.045 3.891 1.00 95.81 115 LYS A CA 1
ATOM 901 C C . LYS A 1 115 ? 9.124 -9.951 4.256 1.00 95.81 115 LYS A C 1
ATOM 903 O O . LYS A 1 115 ? 9.475 -9.035 5.004 1.00 95.81 115 LYS A O 1
ATOM 908 N N . ALA A 1 116 ? 7.915 -10.007 3.706 1.00 94.44 116 ALA A N 1
ATOM 909 C CA . ALA A 1 116 ? 6.904 -8.988 3.903 1.00 94.44 116 ALA A CA 1
ATOM 910 C C . ALA A 1 116 ? 6.494 -8.897 5.380 1.00 94.44 116 ALA A C 1
ATOM 912 O O . ALA A 1 116 ? 6.435 -9.887 6.108 1.00 94.44 116 ALA A O 1
ATOM 913 N N . LYS A 1 117 ? 6.194 -7.675 5.827 1.00 93.69 117 LYS A N 1
ATOM 914 C CA . LYS A 1 117 ? 5.677 -7.393 7.170 1.00 93.69 117 LYS A CA 1
ATOM 915 C C . LYS A 1 117 ? 4.265 -6.822 7.054 1.00 93.69 117 LYS A C 1
ATOM 917 O O . LYS A 1 117 ? 4.024 -6.049 6.124 1.00 93.69 117 LYS A O 1
ATOM 922 N N . PRO A 1 118 ? 3.344 -7.163 7.974 1.00 90.81 118 PRO A N 1
ATOM 923 C CA . PRO A 1 118 ? 2.018 -6.572 7.972 1.00 90.81 118 PRO A CA 1
ATOM 924 C C . PRO A 1 118 ? 2.081 -5.038 8.017 1.00 90.81 118 PRO A C 1
ATOM 926 O O . PRO A 1 118 ? 2.920 -4.475 8.734 1.00 90.81 118 PRO A O 1
ATOM 929 N N . PRO A 1 119 ? 1.214 -4.354 7.255 1.00 88.69 119 PRO A N 1
ATOM 930 C CA . PRO A 1 119 ? 1.115 -2.906 7.305 1.00 88.69 119 PRO A CA 1
ATOM 931 C C . PRO A 1 119 ? 0.660 -2.426 8.688 1.00 88.69 119 PRO A C 1
ATOM 933 O O . PRO A 1 119 ? 0.021 -3.153 9.451 1.00 88.69 119 PRO A O 1
ATOM 936 N N . ARG A 1 120 ? 1.003 -1.178 9.027 1.00 90.00 120 ARG A N 1
ATOM 937 C CA . ARG A 1 120 ? 0.613 -0.587 10.314 1.00 90.00 120 ARG A CA 1
ATOM 938 C C . ARG A 1 120 ? -0.918 -0.487 10.398 1.00 90.00 120 ARG A C 1
ATOM 940 O O . ARG A 1 120 ? -1.520 0.043 9.460 1.00 90.00 120 ARG A O 1
ATOM 947 N N . PRO A 1 121 ? -1.549 -0.954 11.491 1.00 89.12 121 PRO A N 1
ATOM 948 C CA . PRO A 1 121 ? -2.989 -0.822 11.675 1.00 89.12 121 PRO A CA 1
ATOM 949 C C . PRO A 1 121 ? -3.425 0.642 11.596 1.00 89.12 121 PRO A C 1
ATOM 951 O O . PRO A 1 121 ? -2.755 1.517 12.144 1.00 89.12 121 PRO A O 1
ATOM 954 N N . ASN A 1 122 ? -4.546 0.895 10.925 1.00 88.31 122 ASN A N 1
ATOM 955 C CA . ASN A 1 122 ? -5.149 2.225 10.810 1.00 88.31 122 ASN A CA 1
ATOM 956 C C . ASN A 1 122 ? -6.400 2.409 11.690 1.00 88.31 122 ASN A C 1
ATOM 958 O O . ASN A 1 122 ? -7.030 3.464 11.638 1.00 88.31 122 ASN A O 1
ATOM 962 N N . LEU A 1 123 ? -6.729 1.408 12.512 1.00 87.19 123 LEU A N 1
ATOM 963 C CA . LEU A 1 123 ? -7.763 1.452 13.546 1.00 87.19 123 LEU A CA 1
ATOM 964 C C . LEU A 1 123 ? -7.150 1.123 14.909 1.00 87.19 123 LEU A C 1
ATOM 966 O O . LEU A 1 123 ? -6.227 0.304 15.002 1.00 87.19 123 LEU A O 1
ATOM 970 N N . SER A 1 124 ? -7.659 1.765 15.959 1.00 84.69 124 SER A N 1
ATOM 971 C CA . SER A 1 124 ? -7.340 1.389 17.337 1.00 84.69 124 SER A CA 1
ATOM 972 C C . SER A 1 124 ? -8.070 0.096 17.738 1.00 84.69 124 SER A C 1
ATOM 974 O O . SER A 1 124 ? -8.895 -0.415 16.997 1.00 84.69 124 SER A O 1
ATOM 976 N N . LYS A 1 125 ? -7.753 -0.489 18.903 1.00 78.69 125 LYS A N 1
ATOM 977 C CA . LYS A 1 125 ? -8.430 -1.722 19.367 1.00 78.69 125 LYS A CA 1
ATOM 978 C C . LYS A 1 125 ? -9.879 -1.497 19.817 1.00 78.69 125 LYS A C 1
ATOM 980 O O . LYS A 1 125 ? -10.599 -2.476 19.976 1.00 78.69 125 LYS A O 1
ATOM 985 N N . GLY A 1 126 ? -10.234 -0.252 20.135 1.00 76.50 126 GLY A N 1
ATOM 986 C CA . GLY A 1 126 ? -11.571 0.113 20.604 1.00 76.50 126 GLY A CA 1
ATOM 987 C C . GLY A 1 126 ? -12.533 0.439 19.464 1.00 76.50 126 GLY A C 1
ATOM 988 O O . GLY A 1 126 ? -13.729 0.236 19.631 1.00 76.50 126 GLY A O 1
ATOM 989 N N . GLU A 1 127 ? -12.001 0.914 18.335 1.00 64.00 127 GLU A N 1
ATOM 990 C CA . GLU A 1 127 ? -12.708 1.129 17.063 1.00 64.00 127 GLU A CA 1
ATOM 991 C C . GLU A 1 127 ? -12.883 -0.183 16.284 1.00 64.00 127 GLU A C 1
ATOM 993 O O . GLU A 1 127 ? -13.975 -0.371 15.709 1.00 64.00 127 GLU A O 1
#

Sequence (127 aa):
MLSREDFDLVDRLSYEYAENVLSQVTENHIKKFGNLTRSSAKVEELAADKVVINLSNKELDSNTVAVLKKGLNFAVTPRNIPTERIIAGVEQAIRHLPVDIAEEVRQEAACIIRKAKPPRPNLSKGE

pLDDT: mean 89.15, std 10.2, range [55.91, 97.88]

Radius of gyration: 27.55 Å; chains: 1; bounding box: 73×52×56 Å

Secondary structure (DSSP, 8-state):
---HHHHHHHHHHHHHHHHHHHHHHHHHHHHHHHHHHHHHT------HHHH----SSSPPPHHHHHHHHT-TT-PPPPSS--HHHHHHHHHHHHTTS-HHHHHHHHHHHHHHHHH--PPPPSS-S--

Organism: NCBI:txid38151